Protein AF-A0A6L7GAQ3-F1 (afdb_monomer)

Foldseek 3Di:
DVVVLVVLVVLLVVLCVCLVPDPDPVSVVVSVVSSVVSVVVSVVVVVVD

Structure (mmCIF, N/CA/C/O backbone):
data_AF-A0A6L7GAQ3-F1
#
_entry.id   AF-A0A6L7GAQ3-F1
#
loop_
_atom_site.group_PDB
_atom_si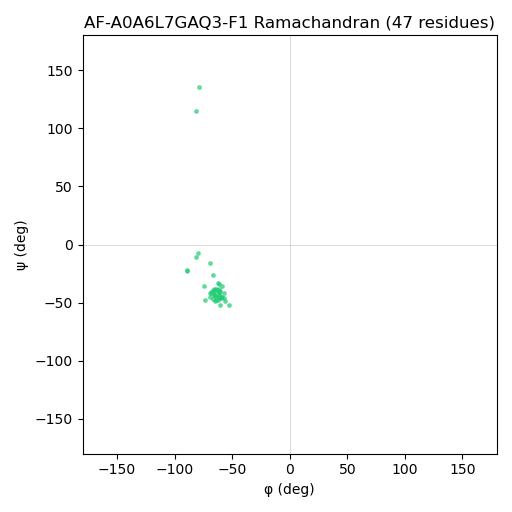te.id
_atom_site.type_symbol
_atom_site.label_atom_id
_atom_site.label_alt_id
_atom_site.label_comp_id
_atom_site.label_asym_id
_atom_site.label_entity_id
_atom_site.label_seq_id
_atom_site.pdbx_PDB_ins_code
_atom_site.Cartn_x
_atom_site.Cartn_y
_atom_site.Cartn_z
_atom_site.occupancy
_atom_site.B_iso_or_equiv
_atom_site.auth_seq_id
_atom_site.auth_comp_id
_atom_site.auth_asym_id
_atom_site.auth_atom_id
_atom_si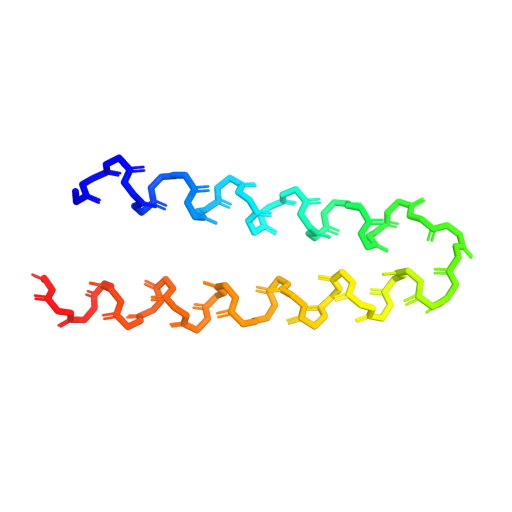te.pdbx_PDB_model_num
ATOM 1 N N . MET A 1 1 ? -6.273 -3.297 18.225 1.00 61.34 1 MET A N 1
ATOM 2 C CA . MET A 1 1 ? -7.129 -2.269 17.598 1.00 61.34 1 MET A CA 1
ATOM 3 C C . MET A 1 1 ? -6.385 -0.966 17.241 1.00 61.34 1 MET A C 1
ATOM 5 O O . MET A 1 1 ? -6.071 -0.809 16.068 1.00 61.34 1 MET A O 1
ATOM 9 N N . PHE A 1 2 ? -5.979 -0.076 18.173 1.00 66.38 2 PHE A N 1
ATOM 10 C CA . PHE A 1 2 ? -5.179 1.130 17.809 1.00 66.38 2 PHE A CA 1
ATOM 11 C C . PHE A 1 2 ? -3.813 0.784 17.176 1.00 66.38 2 PHE A C 1
ATOM 13 O O . PHE A 1 2 ? -3.375 1.418 16.213 1.00 66.38 2 PHE A O 1
ATOM 20 N N . ASP A 1 3 ? -3.168 -0.271 17.680 1.00 85.75 3 ASP A N 1
ATOM 21 C CA . ASP A 1 3 ? -1.887 -0.766 17.165 1.00 85.75 3 ASP A CA 1
ATOM 22 C C . ASP A 1 3 ? -2.008 -1.355 15.745 1.00 85.75 3 ASP A C 1
ATOM 24 O O . ASP A 1 3 ? -1.192 -1.061 14.879 1.00 85.75 3 ASP A O 1
ATOM 28 N N . GLU A 1 4 ? -3.082 -2.090 15.441 1.00 89.44 4 GLU A N 1
ATOM 29 C CA . GLU A 1 4 ? -3.302 -2.687 14.111 1.00 89.44 4 GLU A CA 1
ATOM 30 C C . GLU A 1 4 ? -3.582 -1.627 13.043 1.00 89.44 4 GLU A C 1
ATOM 32 O O . GLU A 1 4 ? -2.999 -1.680 11.962 1.00 89.44 4 GLU A O 1
ATOM 37 N N . ILE A 1 5 ? -4.394 -0.611 13.360 1.00 92.06 5 ILE A N 1
ATOM 38 C CA . ILE A 1 5 ? -4.628 0.533 12.463 1.00 92.06 5 ILE A CA 1
ATOM 39 C C . ILE A 1 5 ? -3.313 1.274 12.191 1.00 92.06 5 ILE A C 1
ATOM 41 O O . ILE A 1 5 ? -3.056 1.706 11.063 1.00 92.06 5 ILE A O 1
ATOM 45 N N . THR A 1 6 ? -2.467 1.422 13.212 1.00 93.19 6 THR A N 1
ATOM 46 C CA . THR A 1 6 ? -1.168 2.094 13.089 1.00 93.19 6 THR A CA 1
ATOM 47 C C . THR A 1 6 ? -0.192 1.279 12.243 1.00 93.19 6 THR A C 1
ATOM 49 O O . THR A 1 6 ? 0.433 1.833 11.337 1.00 93.19 6 THR A O 1
ATOM 52 N N . ARG A 1 7 ? -0.094 -0.036 12.472 1.00 94.81 7 ARG A N 1
ATOM 53 C CA . ARG A 1 7 ? 0.734 -0.950 11.669 1.00 94.81 7 ARG A CA 1
ATOM 54 C C . ARG A 1 7 ? 0.292 -0.976 10.210 1.00 94.81 7 ARG A C 1
ATOM 56 O O . ARG A 1 7 ? 1.130 -0.821 9.327 1.00 94.81 7 ARG A O 1
ATOM 63 N N . LEU A 1 8 ? -1.012 -1.086 9.957 1.00 95.62 8 LEU A N 1
ATOM 64 C CA . LEU A 1 8 ? -1.563 -1.087 8.603 1.00 95.62 8 LEU A CA 1
ATOM 65 C C . LEU A 1 8 ? -1.317 0.248 7.889 1.00 95.62 8 LEU A C 1
ATOM 67 O O . LEU A 1 8 ? -0.978 0.264 6.708 1.00 95.62 8 LEU A O 1
ATOM 71 N N . ARG A 1 9 ? -1.421 1.377 8.603 1.00 96.12 9 ARG A N 1
ATOM 72 C CA . ARG A 1 9 ? -1.079 2.693 8.046 1.00 96.12 9 ARG A CA 1
ATOM 73 C C . ARG A 1 9 ? 0.392 2.774 7.647 1.00 96.12 9 ARG A C 1
ATOM 75 O O . ARG A 1 9 ? 0.662 3.168 6.519 1.00 96.12 9 ARG A O 1
ATOM 82 N N . ARG A 1 10 ? 1.309 2.347 8.522 1.00 97.00 10 ARG A N 1
ATOM 83 C CA . ARG A 1 10 ? 2.752 2.317 8.225 1.00 97.00 10 ARG A CA 1
ATOM 84 C C . ARG A 1 10 ? 3.071 1.426 7.026 1.00 97.00 10 ARG A C 1
ATOM 86 O O . ARG A 1 10 ? 3.799 1.856 6.144 1.00 97.00 10 ARG A O 1
ATOM 93 N N . ALA A 1 11 ? 2.493 0.227 6.964 1.00 97.31 11 ALA A N 1
ATOM 94 C CA . ALA A 1 11 ? 2.691 -0.686 5.838 1.00 97.31 11 ALA A CA 1
ATOM 95 C C . ALA A 1 11 ? 2.182 -0.088 4.514 1.00 97.31 11 ALA A C 1
ATOM 97 O O . ALA A 1 11 ? 2.852 -0.188 3.490 1.00 97.31 11 ALA A O 1
ATOM 98 N N . LYS A 1 12 ? 1.028 0.590 4.547 1.00 98.06 12 LYS A N 1
ATOM 99 C CA . LYS A 1 12 ? 0.460 1.284 3.384 1.00 98.06 12 LYS A CA 1
ATOM 100 C C . LYS A 1 12 ? 1.351 2.438 2.920 1.00 98.06 12 LYS A C 1
ATOM 102 O O . LYS A 1 12 ? 1.534 2.614 1.720 1.00 98.06 12 LYS A O 1
ATOM 107 N N . ASP A 1 13 ? 1.872 3.231 3.856 1.00 98.12 13 ASP A N 1
ATOM 108 C CA . ASP A 1 13 ? 2.775 4.345 3.548 1.00 98.12 13 ASP A CA 1
ATOM 109 C C . ASP A 1 13 ? 4.100 3.832 2.958 1.00 98.12 13 ASP A C 1
ATOM 111 O O . ASP A 1 13 ? 4.569 4.371 1.961 1.00 98.12 13 ASP A O 1
ATOM 115 N N . GLU A 1 14 ? 4.646 2.737 3.493 1.00 98.31 14 GLU A N 1
ATOM 116 C CA . GLU A 1 14 ? 5.861 2.106 2.967 1.00 98.31 14 GLU A CA 1
ATOM 117 C C . GLU A 1 14 ? 5.655 1.525 1.561 1.00 98.31 14 GLU A C 1
ATOM 119 O O . GLU A 1 14 ? 6.478 1.738 0.674 1.00 98.31 14 GLU A O 1
ATOM 124 N N . ALA A 1 15 ? 4.528 0.849 1.312 1.00 98.12 15 ALA A N 1
ATOM 125 C CA . ALA A 1 15 ? 4.199 0.345 -0.020 1.00 98.12 15 ALA A CA 1
ATOM 126 C C . ALA A 1 15 ? 4.073 1.484 -1.045 1.00 98.12 15 ALA A C 1
ATOM 128 O O . ALA A 1 15 ? 4.571 1.362 -2.164 1.00 98.12 15 ALA A O 1
ATOM 129 N N . GLN A 1 16 ? 3.454 2.606 -0.664 1.00 98.00 16 GLN A N 1
ATOM 130 C CA . GLN A 1 16 ? 3.367 3.777 -1.536 1.00 98.00 16 GLN A CA 1
ATOM 131 C C . GLN A 1 16 ? 4.753 4.373 -1.809 1.00 98.00 16 GLN A C 1
ATOM 133 O O . GLN A 1 16 ? 5.084 4.624 -2.963 1.00 98.00 16 GLN A O 1
ATOM 138 N N . ARG A 1 17 ? 5.590 4.508 -0.774 1.00 98.38 17 ARG A N 1
ATOM 139 C CA . ARG A 1 17 ? 6.963 5.009 -0.897 1.00 98.38 17 ARG A CA 1
ATOM 140 C C . ARG A 1 17 ? 7.796 4.168 -1.868 1.00 98.38 17 ARG A C 1
ATOM 142 O O . ARG A 1 17 ? 8.436 4.717 -2.756 1.00 98.38 17 ARG A O 1
ATOM 149 N N . ILE A 1 18 ? 7.727 2.838 -1.761 1.00 97.94 18 ILE A N 1
ATOM 150 C CA . ILE A 1 18 ? 8.415 1.927 -2.691 1.00 97.94 18 ILE A CA 1
ATOM 151 C C . ILE A 1 18 ? 7.900 2.113 -4.123 1.00 97.94 18 ILE A C 1
ATOM 153 O O . ILE A 1 18 ? 8.696 2.103 -5.059 1.00 97.94 18 ILE A O 1
ATOM 157 N N . ALA A 1 19 ? 6.588 2.285 -4.314 1.00 97.81 19 ALA A N 1
ATOM 158 C CA . ALA A 1 19 ? 6.026 2.522 -5.642 1.00 97.81 19 ALA A CA 1
ATOM 159 C C . ALA A 1 19 ? 6.536 3.834 -6.265 1.00 97.81 19 ALA A C 1
ATOM 161 O O . ALA A 1 19 ? 6.811 3.871 -7.467 1.00 97.81 19 ALA A O 1
ATOM 162 N N . ASP A 1 20 ? 6.673 4.879 -5.450 1.00 97.56 20 ASP A N 1
ATOM 163 C CA . ASP A 1 20 ? 7.097 6.209 -5.887 1.00 97.56 20 ASP A CA 1
ATOM 164 C C . ASP A 1 20 ? 8.606 6.260 -6.196 1.00 97.56 20 ASP A C 1
ATOM 166 O O . ASP A 1 20 ? 9.014 6.919 -7.150 1.00 97.56 2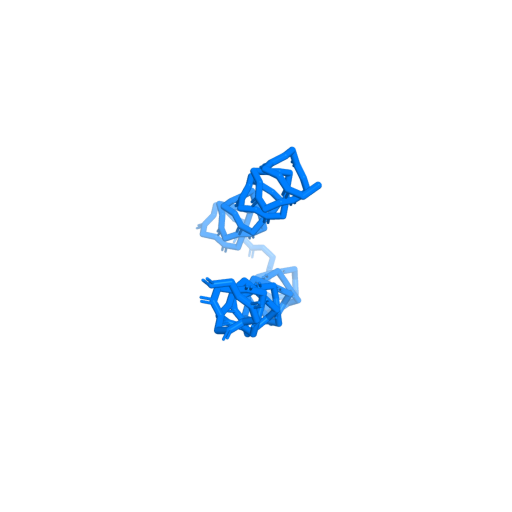0 ASP A O 1
ATOM 170 N N . GLU A 1 21 ? 9.428 5.533 -5.430 1.00 98.19 21 GLU A N 1
ATOM 171 C C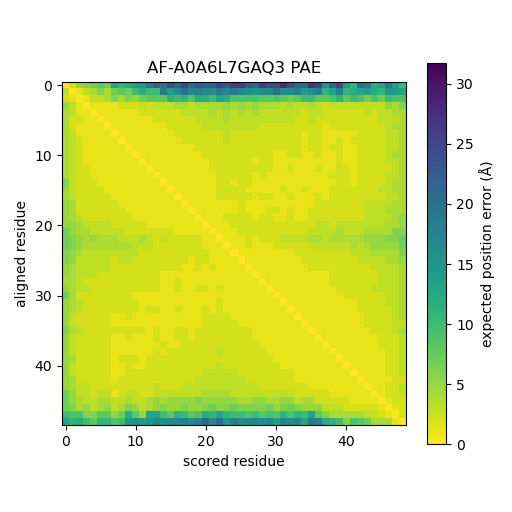A . GLU A 1 21 ? 10.894 5.527 -5.562 1.00 98.19 21 GLU A CA 1
ATOM 172 C C . GLU A 1 21 ? 11.428 4.478 -6.553 1.00 98.19 21 GLU A C 1
ATOM 174 O O . GLU A 1 21 ? 12.556 4.596 -7.027 1.00 98.19 21 GLU A O 1
ATOM 179 N N . THR A 1 22 ? 10.669 3.420 -6.860 1.00 97.00 22 THR A N 1
ATOM 180 C CA . THR A 1 22 ? 11.182 2.331 -7.703 1.00 97.00 22 THR A CA 1
ATOM 181 C C . THR A 1 22 ? 11.179 2.677 -9.191 1.00 97.00 22 THR A C 1
ATOM 183 O O . THR A 1 22 ? 10.167 3.111 -9.745 1.00 97.00 22 THR A O 1
ATOM 186 N N . ASP A 1 23 ? 12.275 2.358 -9.881 1.00 97.56 23 ASP A N 1
ATOM 187 C CA . ASP A 1 23 ? 12.367 2.414 -11.347 1.00 97.56 23 ASP A CA 1
ATOM 188 C C . ASP A 1 23 ? 11.767 1.183 -12.042 1.00 97.56 23 ASP A C 1
ATOM 190 O O . ASP A 1 23 ? 11.581 1.181 -13.259 1.00 97.56 23 ASP A O 1
ATOM 194 N N . ASN A 1 24 ? 11.434 0.124 -11.294 1.00 97.94 24 ASN A N 1
ATOM 195 C CA . ASN A 1 24 ? 10.881 -1.101 -11.861 1.00 97.94 24 ASN A CA 1
ATOM 196 C C . ASN A 1 24 ? 9.360 -0.959 -12.111 1.00 97.94 24 ASN A C 1
ATOM 198 O O . ASN A 1 24 ? 8.583 -0.906 -11.151 1.00 97.94 24 ASN A O 1
ATOM 202 N N . PRO A 1 25 ? 8.878 -0.990 -13.374 1.00 97.44 25 PRO A N 1
ATOM 203 C CA . PRO A 1 25 ? 7.459 -0.775 -13.676 1.00 97.44 25 PRO A CA 1
ATOM 204 C C . PRO A 1 25 ? 6.531 -1.878 -13.151 1.00 97.44 25 PRO A C 1
ATOM 206 O O . PRO A 1 25 ? 5.340 -1.645 -12.933 1.00 97.44 25 PRO A O 1
ATOM 209 N N . HIS A 1 26 ? 7.032 -3.104 -12.983 1.00 97.69 26 HIS A N 1
ATOM 210 C CA . HIS A 1 26 ? 6.255 -4.182 -12.378 1.00 97.69 26 HIS A CA 1
ATOM 211 C C . HIS A 1 26 ? 6.117 -3.966 -10.871 1.00 97.69 26 HIS A C 1
ATOM 213 O O . HIS A 1 26 ? 4.998 -3.994 -10.361 1.00 97.69 26 HIS A O 1
ATOM 219 N N . LEU A 1 27 ? 7.224 -3.663 -10.186 1.00 97.00 27 LEU A N 1
ATOM 220 C CA . LEU A 1 27 ? 7.211 -3.415 -8.746 1.00 97.00 27 LEU A CA 1
ATOM 221 C C . LEU A 1 27 ? 6.340 -2.206 -8.394 1.00 97.00 27 LEU A C 1
ATOM 223 O O . LEU A 1 27 ? 5.504 -2.309 -7.502 1.00 97.00 27 LEU A O 1
ATOM 227 N N . ARG A 1 28 ? 6.438 -1.113 -9.164 1.00 98.50 28 ARG A N 1
ATOM 228 C CA . ARG A 1 28 ? 5.560 0.057 -9.021 1.00 98.50 28 ARG A CA 1
ATOM 229 C C . ARG A 1 28 ? 4.086 -0.339 -9.054 1.00 98.50 28 ARG A C 1
ATOM 231 O O . ARG A 1 28 ? 3.350 -0.017 -8.129 1.00 98.50 28 ARG A O 1
ATOM 238 N N . ARG A 1 29 ? 3.661 -1.091 -10.079 1.00 98.31 29 ARG A N 1
ATOM 239 C CA . ARG A 1 29 ? 2.264 -1.545 -10.218 1.00 98.31 29 ARG A CA 1
ATOM 240 C C . ARG A 1 29 ? 1.804 -2.384 -9.028 1.00 98.31 29 ARG A C 1
ATOM 242 O O . ARG A 1 29 ? 0.711 -2.149 -8.517 1.00 98.31 29 ARG A O 1
ATOM 249 N N . VAL A 1 30 ? 2.627 -3.334 -8.585 1.00 98.31 30 VAL A N 1
ATOM 250 C CA . VAL A 1 30 ? 2.306 -4.211 -7.448 1.00 98.31 30 VAL A CA 1
ATOM 251 C C . VAL A 1 30 ? 2.187 -3.406 -6.153 1.00 98.31 30 VAL A C 1
ATOM 253 O O . VAL A 1 30 ? 1.192 -3.534 -5.441 1.00 98.31 30 VAL A O 1
ATOM 256 N N . CYS A 1 31 ? 3.152 -2.533 -5.869 1.00 98.31 31 CYS A N 1
ATOM 257 C CA . CYS A 1 31 ? 3.164 -1.711 -4.663 1.00 98.31 31 CYS A CA 1
ATOM 258 C C . CYS A 1 31 ? 2.011 -0.692 -4.634 1.00 98.31 31 CYS A C 1
ATOM 260 O O . CYS 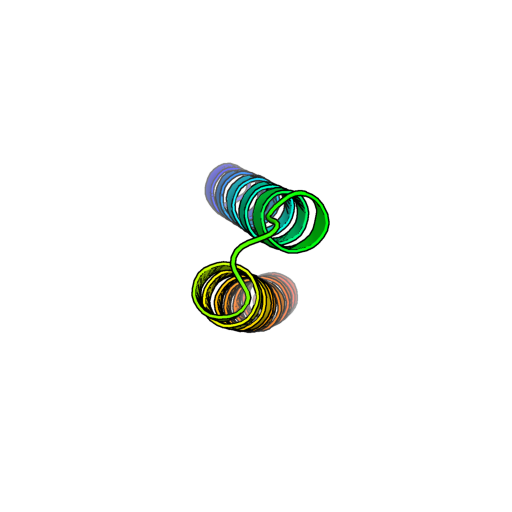A 1 31 ? 1.374 -0.527 -3.594 1.00 98.31 31 CYS A O 1
ATOM 262 N N . THR A 1 32 ? 1.668 -0.076 -5.772 1.00 98.19 32 THR A N 1
ATOM 263 C CA . THR A 1 32 ? 0.490 0.801 -5.883 1.00 98.19 32 THR A CA 1
ATOM 264 C C . THR A 1 32 ? -0.811 0.041 -5.617 1.00 98.19 32 THR A C 1
ATOM 266 O O . THR A 1 32 ? -1.655 0.526 -4.862 1.00 98.19 32 THR A O 1
ATOM 269 N N . ALA A 1 33 ? -0.982 -1.153 -6.198 1.00 98.31 33 ALA A N 1
ATOM 270 C CA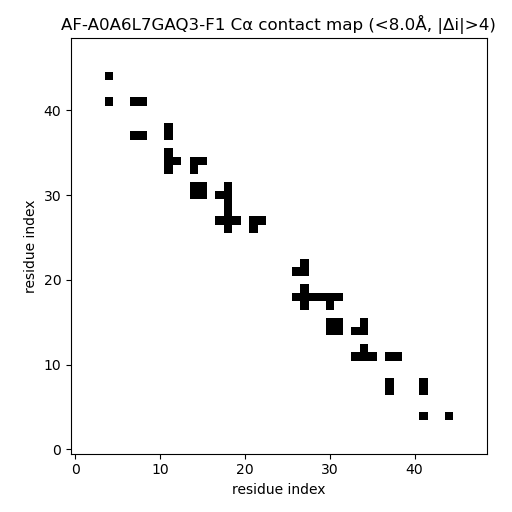 . ALA A 1 33 ? -2.170 -1.975 -5.959 1.00 98.31 33 ALA A CA 1
ATOM 271 C C . ALA A 1 33 ? -2.290 -2.359 -4.475 1.00 98.31 33 ALA A C 1
ATOM 273 O O . ALA A 1 33 ? -3.344 -2.173 -3.866 1.00 98.31 33 ALA A O 1
ATOM 274 N N . LEU A 1 34 ? -1.183 -2.792 -3.866 1.00 98.06 34 LEU A N 1
ATOM 275 C CA . LEU A 1 34 ? -1.125 -3.152 -2.452 1.00 98.06 34 LEU A CA 1
ATOM 276 C C . LEU A 1 34 ? -1.491 -1.977 -1.529 1.00 98.06 34 LEU A C 1
ATOM 278 O O . LEU A 1 34 ? -2.303 -2.136 -0.616 1.00 98.06 34 LEU A O 1
ATOM 282 N N . ALA A 1 35 ? -0.941 -0.784 -1.777 1.00 98.00 35 ALA A N 1
ATOM 283 C CA . ALA A 1 35 ? -1.287 0.421 -1.021 1.00 98.00 35 ALA A CA 1
ATOM 284 C C . ALA A 1 35 ? -2.783 0.781 -1.160 1.00 98.00 35 ALA A C 1
ATOM 286 O O . ALA A 1 35 ? -3.406 1.257 -0.203 1.00 98.00 35 ALA A O 1
ATOM 287 N N . GLY A 1 36 ? -3.374 0.514 -2.329 1.00 98.00 36 GLY A N 1
ATOM 288 C CA . GLY A 1 36 ? -4.808 0.637 -2.587 1.00 98.00 36 GLY A CA 1
ATOM 289 C C . GLY A 1 36 ? -5.656 -0.275 -1.697 1.00 98.00 36 GLY A C 1
ATOM 290 O O . GLY A 1 36 ? -6.541 0.218 -0.992 1.00 98.00 36 GLY A O 1
ATOM 291 N N . GLU A 1 37 ? -5.345 -1.570 -1.657 1.00 98.38 37 GLU A N 1
ATOM 292 C CA . GLU A 1 37 ? -6.053 -2.551 -0.817 1.00 98.38 37 GLU A CA 1
ATOM 293 C C . GLU A 1 37 ? -5.963 -2.196 0.674 1.00 98.38 37 GLU A C 1
ATOM 295 O O . GLU A 1 37 ? -6.971 -2.132 1.385 1.00 98.38 37 GLU A O 1
ATOM 300 N N . MET A 1 38 ? -4.768 -1.836 1.151 1.00 98.12 38 MET A N 1
ATOM 301 C CA . MET A 1 38 ? -4.578 -1.419 2.543 1.00 98.12 38 MET A CA 1
ATOM 302 C C . MET A 1 38 ? -5.369 -0.147 2.887 1.00 98.12 38 MET A C 1
ATOM 304 O O . MET A 1 38 ? -5.857 0.007 4.010 1.00 98.12 38 MET A O 1
ATOM 308 N N . ARG A 1 39 ? -5.550 0.777 1.932 1.00 97.25 39 ARG A N 1
ATOM 309 C CA . ARG A 1 39 ? -6.401 1.963 2.115 1.00 97.25 39 ARG A CA 1
ATOM 310 C C . ARG A 1 39 ? -7.874 1.585 2.279 1.00 97.25 39 ARG A C 1
ATOM 312 O O . ARG A 1 39 ? -8.562 2.227 3.077 1.00 97.25 39 ARG A O 1
ATOM 319 N N . ILE A 1 40 ? -8.357 0.588 1.538 1.00 97.50 40 ILE A N 1
ATOM 320 C CA . ILE A 1 40 ? -9.726 0.069 1.669 1.00 97.50 40 ILE A CA 1
ATOM 321 C C . ILE A 1 40 ? -9.901 -0.563 3.051 1.00 97.50 40 ILE A C 1
ATOM 323 O O . ILE A 1 40 ? -10.819 -0.181 3.776 1.00 97.50 40 ILE A O 1
ATOM 327 N N . MET A 1 41 ? -8.966 -1.419 3.469 1.00 95.38 41 MET A N 1
ATOM 328 C CA . MET A 1 41 ? -8.974 -2.016 4.808 1.00 95.38 41 MET A CA 1
ATOM 329 C C . MET A 1 41 ? -8.998 -0.952 5.916 1.00 95.38 41 MET A C 1
ATOM 331 O O . MET A 1 41 ? -9.859 -0.996 6.790 1.00 95.38 41 MET A O 1
ATOM 335 N N . LEU A 1 42 ? -8.128 0.064 5.846 1.00 94.81 42 LEU A N 1
ATOM 336 C CA . LEU A 1 42 ? -8.110 1.171 6.814 1.00 94.81 42 LEU A CA 1
ATOM 337 C C . LEU A 1 42 ? -9.440 1.929 6.879 1.00 94.8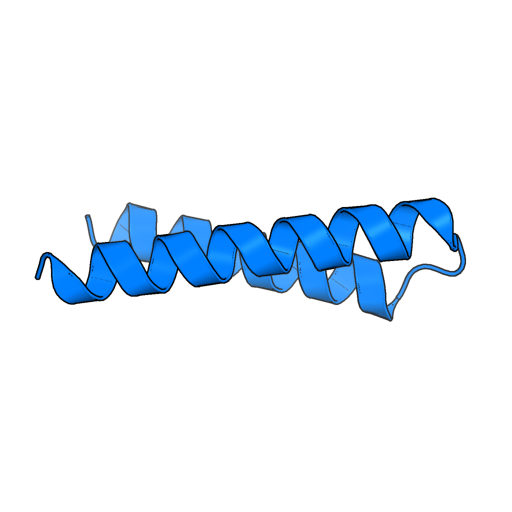1 42 LEU A C 1
ATOM 339 O O . LEU A 1 42 ? -9.814 2.412 7.947 1.00 94.81 42 LEU A O 1
ATOM 343 N N . ARG A 1 43 ? -10.138 2.087 5.748 1.00 94.69 43 ARG A N 1
ATOM 344 C CA . ARG A 1 43 ? -11.462 2.725 5.717 1.00 94.69 43 ARG A CA 1
ATOM 345 C C . ARG A 1 43 ? -12.518 1.857 6.387 1.00 94.69 43 ARG A C 1
ATOM 347 O O . ARG A 1 43 ? -13.332 2.409 7.116 1.00 94.69 43 ARG A O 1
ATOM 354 N N . ASN A 1 44 ? -12.495 0.548 6.152 1.00 93.88 44 ASN A N 1
ATOM 355 C CA . ASN A 1 44 ? -13.451 -0.383 6.750 1.00 93.88 44 ASN A CA 1
ATOM 356 C C . ASN A 1 44 ? -13.253 -0.462 8.264 1.00 93.88 44 ASN A C 1
ATOM 358 O O . ASN A 1 44 ? -14.201 -0.225 9.002 1.00 93.88 44 ASN A O 1
ATOM 362 N N . MET A 1 45 ? -12.006 -0.601 8.725 1.00 91.12 45 MET A N 1
ATOM 363 C CA . MET A 1 45 ? -11.692 -0.584 10.156 1.00 91.12 45 MET A CA 1
ATOM 364 C C . MET A 1 45 ? -12.174 0.702 10.833 1.00 91.12 45 MET A C 1
ATOM 366 O O . MET A 1 45 ? -12.742 0.646 11.908 1.00 91.12 45 MET A O 1
ATOM 370 N N . LYS A 1 46 ? -12.011 1.874 10.204 1.00 86.50 46 LYS A N 1
ATOM 371 C CA . 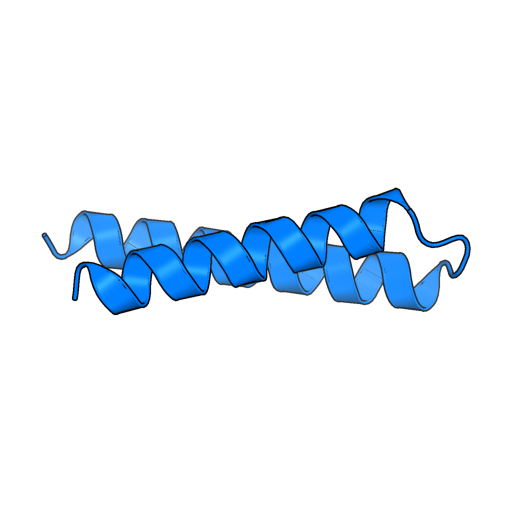LYS A 1 46 ? -12.509 3.148 10.759 1.00 86.50 46 LYS A CA 1
ATOM 372 C C . LYS A 1 46 ? -14.033 3.294 10.780 1.00 86.50 46 LYS A C 1
ATOM 374 O O . LYS A 1 46 ? -14.505 4.244 11.382 1.00 86.50 46 LYS A O 1
ATOM 379 N N . ARG A 1 47 ? -14.780 2.473 10.038 1.00 88.00 47 ARG A N 1
ATOM 380 C CA . ARG A 1 47 ? -16.253 2.489 10.040 1.00 88.00 47 ARG A CA 1
ATOM 381 C C . ARG A 1 47 ? -16.835 1.559 11.098 1.00 88.00 47 ARG A C 1
ATOM 383 O O . ARG A 1 47 ? -17.986 1.732 11.472 1.00 88.00 47 ARG A O 1
ATOM 390 N N . GLU A 1 48 ? -16.059 0.569 11.523 1.00 81.12 48 GLU A N 1
ATOM 391 C CA . GLU A 1 48 ? -16.437 -0.390 12.564 1.00 81.12 48 GLU A CA 1
ATOM 392 C C . GLU A 1 48 ? -16.266 0.174 13.991 1.00 81.12 48 GLU A C 1
ATOM 394 O O . GLU A 1 48 ? -16.719 -0.460 14.942 1.00 81.12 48 GLU A O 1
ATOM 399 N N . PHE A 1 49 ? -15.665 1.364 14.142 1.00 65.88 49 PHE A N 1
ATOM 400 C CA . PHE A 1 49 ? -15.461 2.090 15.405 1.00 65.88 49 PHE A CA 1
ATOM 401 C C . PHE A 1 49 ? -15.956 3.532 15.297 1.00 65.88 49 PHE A C 1
ATOM 403 O O . PHE A 1 49 ? -16.405 4.065 16.334 1.00 65.88 49 PHE A O 1
#

Organism: NCBI:txid2692189

pLDDT: mean 93.89, std 8.41, range [61.34, 98.5]

Nearest PDB st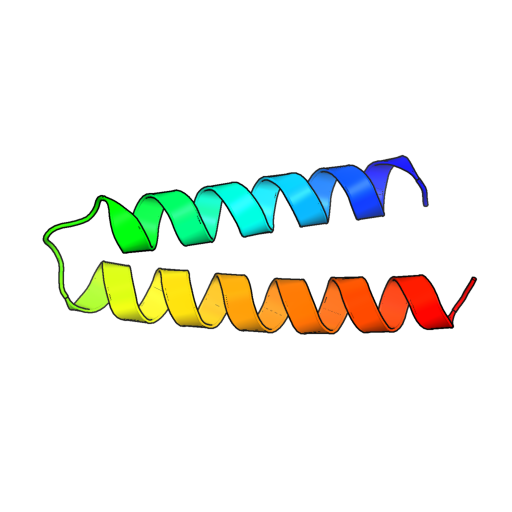ructures (foldseek):
  7s5c-assembly1_F  TM=9.527E-01  e=5.560E-01  Myxococcus xanthus
  7s5k-assembly1_E  TM=9.580E-01  e=6.785E-01  Myxococcus xanthus
  7s5k-assembly1_F  TM=9.597E-01  e=7.747E-01  Myxococcus xanthus
  7s5c-assembly1_E  TM=9.695E-01  e=8.279E-01  Myxococcus xanthus
  7s5c-assembly1_D  TM=9.747E-01  e=1.079E+00  Myxococcus xanthus

Solvent-accessible surface area (backbone atoms only — not comparable to full-atom values): 2660 Å² total; per-residue (Å²): 104,77,64,54,56,49,51,49,50,52,52,26,53,50,28,40,50,51,24,72,72,45,88,47,73,66,57,22,53,52,23,46,52,50,24,49,53,44,51,52,51,55,51,52,59,64,69,79,108

Radius of gyration: 11.84 Å; Cα contacts (8 Å, |Δi|>4): 31; chains: 1; bounding box: 29×10×32 Å

Secondary structure (DSSP, 8-state):
-HHHHHHHHHHHHHHHHHHHH---HHHHHHHHHHHHHHHHHHHHHTT--

Mean predicted aligned error: 3.03 Å

Sequence (49 aa):
MFDEITRLRRAKDEAQRIADETDNPHLRRVCTALAGEMRIMLRNMKREF